Protein AF-A0A8F6TTW6-F1 (afdb_monomer)

Nearest PDB structures (foldseek):
  2x1g-assembly2_D  TM=6.089E-01  e=1.783E-02  Drosophila melanogaster
  1hl6-assembly1_B  TM=5.795E-01  e=1.995E-02  Drosophila melanogaster
  3mtj-assembly1_A  TM=4.355E-01  e=3.730E-01  Thiobacillus denitrificans ATCC 25259
  7apj-assembly1_A  TM=2.629E-01  e=3.525E-01  Homo sapiens
  3wtx-assembly2_G  TM=2.641E-01  e=6.230E+00  Mus musculus

Foldseek 3Di:
DDQDFAALVNLVPADFQKKKKWWAALQGWIWMWMAGPQQKIWIWTAGPVATDIAIDHDPPLVVQLSVQQSVLSGRAGWDWDFDDPDHHTKMKIWTAGPVRTITMGIDHDDDDSRVVSVVSSVPPDPDPVVPDPRPRVDPPDPRDPDRPDDDD

pLDDT: mean 73.83, std 18.99, range [30.89, 94.12]

Structure (mmCIF, N/CA/C/O backbone):
data_AF-A0A8F6TTW6-F1
#
_entry.id   AF-A0A8F6TTW6-F1
#
loop_
_atom_site.group_PDB
_atom_site.id
_atom_site.type_symbol
_atom_site.label_atom_id
_atom_site.label_alt_id
_atom_site.label_comp_id
_atom_site.label_asym_id
_atom_site.label_entity_id
_atom_site.label_seq_id
_atom_site.pdbx_PDB_ins_code
_atom_site.Cartn_x
_atom_site.Cartn_y
_atom_site.Cartn_z
_atom_site.occupancy
_atom_site.B_iso_or_equiv
_atom_site.auth_seq_id
_atom_site.auth_comp_id
_atom_site.auth_asym_id
_atom_site.auth_atom_id
_atom_site.pdbx_PDB_model_num
ATOM 1 N N . MET A 1 1 ? 20.687 -4.338 9.057 1.00 48.25 1 MET A N 1
ATOM 2 C CA . MET A 1 1 ? 19.256 -4.366 9.420 1.00 48.25 1 MET A CA 1
ATOM 3 C C . MET A 1 1 ? 18.850 -5.825 9.444 1.00 48.25 1 MET A C 1
ATOM 5 O O . MET A 1 1 ? 19.389 -6.564 8.633 1.00 48.25 1 MET A O 1
ATOM 9 N N . SER A 1 2 ? 18.090 -6.281 10.441 1.00 46.84 2 SER A N 1
ATOM 10 C CA . SER A 1 2 ? 17.742 -7.704 10.540 1.00 46.84 2 SER A CA 1
ATOM 11 C C . SER A 1 2 ? 16.435 -7.965 9.809 1.00 46.84 2 SER A C 1
ATOM 13 O O . SER A 1 2 ? 15.383 -7.538 10.281 1.00 46.84 2 SER A O 1
ATOM 15 N N . ASP A 1 3 ? 16.539 -8.688 8.705 1.00 65.56 3 ASP A N 1
ATOM 16 C CA . ASP A 1 3 ? 15.433 -9.293 7.974 1.00 65.56 3 ASP A CA 1
ATOM 17 C C . ASP A 1 3 ? 14.794 -10.359 8.872 1.00 65.56 3 ASP A C 1
ATOM 19 O O . ASP A 1 3 ? 15.300 -11.478 8.986 1.00 65.56 3 ASP A O 1
ATOM 23 N N . VAL A 1 4 ? 13.745 -9.995 9.610 1.00 71.50 4 VAL A N 1
ATOM 24 C CA . VAL A 1 4 ? 13.009 -10.946 10.453 1.00 71.50 4 VAL A CA 1
ATOM 25 C C . VAL A 1 4 ? 11.699 -11.285 9.748 1.00 71.50 4 VAL A C 1
ATOM 27 O O . VAL A 1 4 ? 10.850 -10.404 9.615 1.00 71.50 4 VAL A O 1
ATOM 30 N N . PRO A 1 5 ? 11.515 -12.538 9.294 1.00 84.50 5 PRO A N 1
ATOM 31 C CA . PRO A 1 5 ? 10.239 -12.996 8.766 1.00 84.50 5 PRO A CA 1
ATOM 32 C C . PRO A 1 5 ? 9.143 -12.868 9.825 1.00 84.50 5 PRO A C 1
ATOM 34 O O . PRO A 1 5 ? 9.325 -13.317 10.959 1.00 84.50 5 PRO A O 1
ATOM 37 N N . LEU A 1 6 ? 8.003 -12.292 9.450 1.00 87.25 6 LEU A N 1
ATOM 38 C CA . LEU A 1 6 ? 6.849 -12.179 10.341 1.00 87.25 6 LEU A CA 1
ATOM 39 C C . LEU A 1 6 ? 6.024 -13.464 10.310 1.00 87.25 6 LEU A C 1
ATOM 41 O O . LEU A 1 6 ? 5.737 -14.018 9.244 1.00 87.25 6 LEU A O 1
ATOM 45 N N . THR A 1 7 ? 5.632 -13.944 11.487 1.00 91.75 7 THR A N 1
ATOM 46 C CA . THR A 1 7 ? 4.717 -15.083 11.607 1.00 91.75 7 THR A CA 1
ATOM 47 C C . THR A 1 7 ? 3.272 -14.663 11.325 1.00 91.75 7 THR A C 1
ATOM 49 O O . THR A 1 7 ? 2.944 -13.478 11.278 1.00 91.75 7 THR A O 1
ATOM 52 N N . ALA A 1 8 ? 2.374 -15.639 11.163 1.00 91.12 8 ALA A N 1
ATOM 53 C CA . ALA A 1 8 ? 0.944 -15.360 11.021 1.00 91.12 8 ALA A CA 1
ATOM 54 C C . ALA A 1 8 ? 0.366 -14.626 12.246 1.00 91.12 8 ALA A C 1
ATOM 56 O O . ALA A 1 8 ? -0.483 -13.750 12.087 1.00 91.12 8 ALA A O 1
ATOM 57 N N . ASP A 1 9 ? 0.856 -14.948 13.447 1.00 93.06 9 ASP A N 1
ATOM 58 C CA . ASP A 1 9 ? 0.435 -14.291 14.686 1.00 93.06 9 ASP A CA 1
ATOM 59 C C . ASP A 1 9 ? 0.944 -12.845 14.747 1.00 93.06 9 ASP A C 1
ATOM 61 O O . ASP A 1 9 ? 0.184 -11.950 15.118 1.00 93.06 9 ASP A O 1
ATOM 65 N N . ASP A 1 10 ? 2.188 -12.595 14.314 1.00 92.19 10 ASP A N 1
ATOM 66 C CA . ASP A 1 10 ? 2.728 -11.232 14.213 1.00 92.19 10 ASP A CA 1
ATOM 67 C C . ASP A 1 10 ? 1.884 -10.393 13.249 1.00 92.19 10 ASP A C 1
ATOM 69 O O . ASP A 1 10 ? 1.453 -9.297 13.600 1.00 92.19 10 ASP A O 1
ATOM 73 N N . MET A 1 11 ? 1.578 -10.936 12.065 1.00 91.56 11 MET A N 1
ATOM 74 C CA . MET A 1 11 ? 0.756 -10.266 11.052 1.00 91.56 11 MET A CA 1
ATOM 75 C C . MET A 1 11 ? -0.663 -9.971 11.551 1.00 91.56 11 MET A C 1
ATOM 77 O O . MET A 1 11 ? -1.181 -8.881 11.310 1.00 91.56 11 MET A O 1
ATOM 81 N N . ALA A 1 12 ? -1.291 -10.909 12.265 1.00 89.81 12 ALA A N 1
ATOM 82 C CA . ALA A 1 12 ? -2.627 -10.725 12.830 1.00 89.81 12 ALA A CA 1
ATOM 83 C C . ALA A 1 12 ? -2.665 -9.682 13.961 1.00 89.81 12 ALA A C 1
ATOM 85 O O . ALA A 1 12 ? -3.712 -9.078 14.201 1.00 89.81 12 ALA A O 1
ATOM 86 N N . ALA A 1 13 ? -1.543 -9.470 14.653 1.00 91.25 13 ALA A N 1
ATOM 87 C CA . ALA A 1 13 ? -1.417 -8.466 15.704 1.00 91.25 13 ALA A CA 1
ATOM 88 C C . ALA A 1 13 ? -1.170 -7.045 15.164 1.00 91.25 13 ALA A C 1
ATOM 90 O O . ALA A 1 13 ? -1.338 -6.078 15.914 1.00 91.25 13 ALA A O 1
ATOM 91 N N . LEU A 1 14 ? -0.786 -6.893 13.890 1.00 91.94 14 LEU A N 1
ATOM 92 C CA . LEU A 1 14 ? -0.579 -5.579 13.285 1.00 91.94 14 LEU A CA 1
ATOM 93 C C . LEU A 1 14 ? -1.900 -4.810 13.171 1.00 91.94 14 LEU A C 1
ATOM 95 O O . LEU A 1 14 ? -2.920 -5.325 12.715 1.00 91.94 14 LEU A O 1
ATOM 99 N N . THR A 1 15 ? -1.849 -3.524 13.510 1.00 93.12 15 THR A N 1
ATOM 100 C CA . THR A 1 15 ? -2.944 -2.567 13.303 1.00 93.12 15 THR A CA 1
ATOM 101 C C . THR A 1 15 ? -2.498 -1.481 12.326 1.00 93.12 15 THR A C 1
ATOM 103 O O . THR A 1 15 ? -2.267 -0.341 12.746 1.00 93.12 15 THR A O 1
ATOM 106 N N . PRO A 1 16 ? -2.287 -1.816 11.043 1.00 93.31 16 PRO A N 1
ATOM 107 C CA . PRO A 1 16 ? -1.820 -0.835 10.079 1.00 93.31 16 PRO A CA 1
ATOM 108 C C . PRO A 1 16 ? -2.840 0.288 9.901 1.00 93.31 16 PRO A C 1
ATOM 110 O O . PRO A 1 16 ? -4.046 0.081 10.030 1.00 93.31 16 PRO A O 1
ATOM 113 N N . GLN A 1 17 ? -2.346 1.482 9.595 1.00 94.12 17 GLN A N 1
ATOM 114 C CA . GLN A 1 17 ? -3.184 2.649 9.288 1.00 94.12 17 GLN A CA 1
ATOM 115 C C . GLN A 1 17 ? -3.139 3.024 7.816 1.00 94.12 17 GLN A C 1
ATOM 117 O O . GLN A 1 17 ? -4.034 3.703 7.317 1.00 94.12 17 GLN A O 1
ATOM 122 N N . ARG A 1 18 ? -2.089 2.586 7.127 1.00 91.31 18 ARG A N 1
ATOM 123 C CA . ARG A 1 18 ? -1.866 2.855 5.719 1.00 91.31 18 ARG A CA 1
ATOM 124 C C . ARG A 1 18 ? -1.132 1.679 5.104 1.00 91.31 18 ARG A C 1
ATOM 126 O O . ARG A 1 18 ? -0.209 1.129 5.704 1.00 91.31 18 ARG A O 1
ATOM 133 N N . LEU A 1 19 ? -1.546 1.316 3.905 1.00 91.50 19 LEU A N 1
ATOM 134 C CA . LEU A 1 19 ? -0.909 0.298 3.089 1.00 91.50 19 LEU A CA 1
ATOM 135 C C . LEU A 1 19 ? -0.550 0.944 1.752 1.00 91.50 19 LEU A C 1
ATOM 137 O O . LEU A 1 19 ? -1.326 1.750 1.240 1.00 91.50 19 LEU A O 1
ATOM 141 N N . SER A 1 20 ? 0.609 0.618 1.198 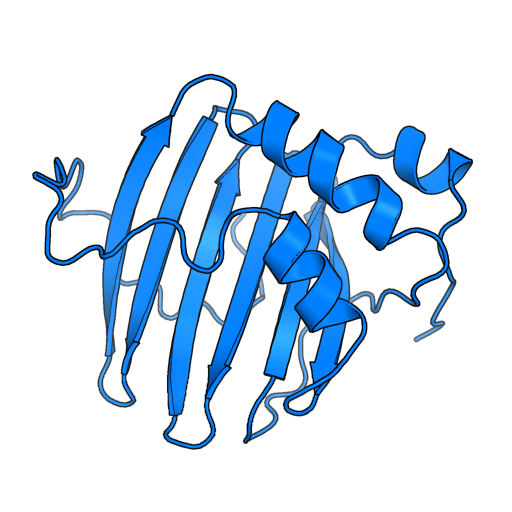1.00 88.31 20 SER A N 1
ATOM 142 C CA . SER A 1 20 ? 1.035 1.160 -0.092 1.00 88.31 20 SER A CA 1
ATOM 143 C C . SER A 1 20 ? 1.748 0.115 -0.929 1.00 88.31 20 SER A C 1
ATOM 145 O O . SER A 1 20 ? 2.532 -0.662 -0.380 1.00 88.31 20 SER A O 1
ATOM 147 N N . ASN A 1 21 ? 1.526 0.142 -2.239 1.00 86.62 21 ASN A N 1
ATOM 148 C CA . ASN A 1 21 ? 2.354 -0.560 -3.209 1.00 86.62 21 ASN A CA 1
ATOM 149 C C . ASN A 1 21 ? 3.107 0.436 -4.096 1.00 86.62 21 ASN A C 1
ATOM 151 O O . ASN A 1 21 ? 2.682 1.575 -4.296 1.00 86.62 21 ASN A O 1
ATOM 155 N N . LEU A 1 22 ? 4.241 -0.010 -4.618 1.00 84.69 22 LEU A N 1
ATOM 156 C CA . LEU A 1 22 ? 4.982 0.704 -5.644 1.00 84.69 22 LEU A CA 1
ATOM 157 C C . LEU A 1 22 ? 5.508 -0.294 -6.668 1.00 84.69 22 LEU A C 1
ATOM 159 O O . LEU A 1 22 ? 6.159 -1.272 -6.309 1.00 84.69 22 LEU A O 1
ATOM 163 N N . GLU A 1 23 ? 5.261 -0.001 -7.935 1.00 83.62 23 GLU A N 1
ATOM 164 C CA . GLU A 1 23 ? 5.852 -0.688 -9.078 1.00 83.62 23 GLU A CA 1
ATOM 165 C C . GLU A 1 23 ? 6.699 0.334 -9.835 1.00 83.62 23 GLU A C 1
ATOM 167 O O . GLU A 1 23 ? 6.223 1.425 -10.155 1.00 83.62 23 GLU A O 1
ATOM 172 N N . ARG A 1 24 ? 7.977 0.028 -10.060 1.00 82.44 24 ARG A N 1
ATOM 173 C CA . ARG A 1 24 ? 8.889 0.833 -10.881 1.00 82.44 24 ARG A CA 1
ATOM 174 C C . ARG A 1 24 ? 9.330 -0.020 -12.054 1.00 82.44 24 ARG A C 1
ATOM 176 O O . ARG A 1 24 ? 9.796 -1.124 -11.816 1.00 82.44 24 ARG A O 1
ATOM 183 N N . TYR A 1 25 ? 9.237 0.506 -13.268 1.00 81.31 25 TYR A N 1
ATOM 184 C CA . TYR A 1 25 ? 9.637 -0.161 -14.504 1.00 81.31 25 TYR A CA 1
ATOM 185 C C . TYR A 1 25 ? 11.041 0.264 -14.956 1.00 81.31 25 TYR A C 1
ATOM 187 O O . TYR A 1 25 ? 11.583 1.288 -14.523 1.00 81.31 25 TYR A O 1
ATOM 195 N N . ASP A 1 26 ? 11.631 -0.517 -15.863 1.00 82.44 26 ASP A N 1
ATOM 196 C CA . ASP A 1 26 ? 12.974 -0.271 -16.412 1.00 82.44 26 ASP A CA 1
ATOM 197 C C . ASP A 1 26 ? 13.080 1.034 -17.218 1.00 82.44 26 ASP A C 1
ATOM 199 O O . ASP A 1 26 ? 14.156 1.623 -17.323 1.00 82.44 26 ASP A O 1
ATOM 203 N N . ASP A 1 27 ? 11.969 1.503 -17.779 1.00 76.00 27 ASP A N 1
ATOM 204 C CA . ASP A 1 27 ? 11.874 2.758 -18.528 1.00 76.00 27 ASP A CA 1
ATOM 205 C C . ASP A 1 27 ? 11.709 3.996 -17.625 1.00 76.00 27 ASP A C 1
ATOM 207 O O . ASP A 1 27 ? 11.663 5.125 -18.117 1.00 76.00 27 ASP A O 1
ATOM 211 N N . GLY A 1 28 ? 11.673 3.800 -16.303 1.00 73.94 28 GLY A N 1
ATOM 212 C CA . GLY A 1 28 ? 11.546 4.862 -15.311 1.00 73.94 28 GLY A CA 1
ATOM 213 C C . GLY A 1 28 ? 10.108 5.200 -14.926 1.00 73.94 28 GLY A C 1
ATOM 214 O O . GLY A 1 28 ? 9.928 6.024 -14.026 1.00 73.94 28 GLY A O 1
ATOM 215 N N . PHE A 1 29 ? 9.105 4.558 -15.532 1.00 76.81 29 PHE A N 1
ATOM 216 C CA . PHE A 1 29 ? 7.723 4.697 -15.086 1.00 76.81 29 PHE A CA 1
ATOM 217 C C . PHE A 1 29 ? 7.558 4.129 -13.677 1.00 76.81 29 PHE A C 1
ATOM 219 O O . PHE A 1 29 ? 8.219 3.163 -13.283 1.00 76.81 29 PHE A O 1
ATOM 226 N N . ARG A 1 30 ? 6.657 4.733 -12.906 1.00 78.94 30 ARG A N 1
ATOM 227 C CA . ARG A 1 30 ? 6.267 4.238 -11.591 1.00 78.94 30 ARG A CA 1
ATOM 228 C C . ARG A 1 30 ? 4.777 4.406 -11.341 1.00 78.94 30 ARG A C 1
ATOM 230 O O . ARG A 1 30 ? 4.193 5.444 -11.656 1.00 78.94 30 ARG A O 1
ATOM 237 N N . THR A 1 31 ? 4.211 3.420 -10.669 1.00 79.75 31 THR A N 1
ATOM 238 C CA . THR A 1 31 ? 2.843 3.454 -10.162 1.00 79.75 31 THR A CA 1
ATOM 239 C C . THR A 1 31 ? 2.884 3.273 -8.656 1.00 79.75 31 THR A C 1
ATOM 241 O O . THR A 1 31 ? 3.563 2.380 -8.154 1.00 79.75 31 THR A O 1
ATOM 244 N N . VAL A 1 32 ? 2.180 4.138 -7.929 1.00 82.81 32 VAL A N 1
ATOM 245 C CA . VAL A 1 32 ? 2.057 4.075 -6.469 1.00 82.81 32 VAL A CA 1
ATOM 246 C C . VAL A 1 32 ? 0.585 4.168 -6.102 1.00 82.81 32 VAL A C 1
ATOM 248 O O . VAL A 1 32 ? -0.034 5.194 -6.381 1.00 82.81 32 VAL A O 1
ATOM 251 N N . GLU A 1 33 ? 0.035 3.145 -5.451 1.00 84.56 33 GLU A N 1
ATOM 252 C CA . GLU A 1 33 ? -1.283 3.209 -4.812 1.00 84.56 33 GLU A CA 1
ATOM 253 C C . GLU A 1 33 ? -1.117 3.158 -3.287 1.00 84.56 33 GLU A C 1
ATOM 255 O O . GLU A 1 33 ? -0.305 2.419 -2.726 1.00 84.56 33 GLU A O 1
ATOM 260 N N . VAL A 1 34 ? -1.867 4.009 -2.594 1.00 87.25 34 VAL A N 1
ATOM 261 C CA . VAL A 1 34 ? -1.875 4.122 -1.135 1.00 87.25 34 VAL A CA 1
ATOM 262 C C . VAL A 1 34 ? -3.312 4.032 -0.664 1.00 87.25 34 VAL A C 1
ATOM 264 O O . VAL A 1 34 ? -4.141 4.818 -1.107 1.0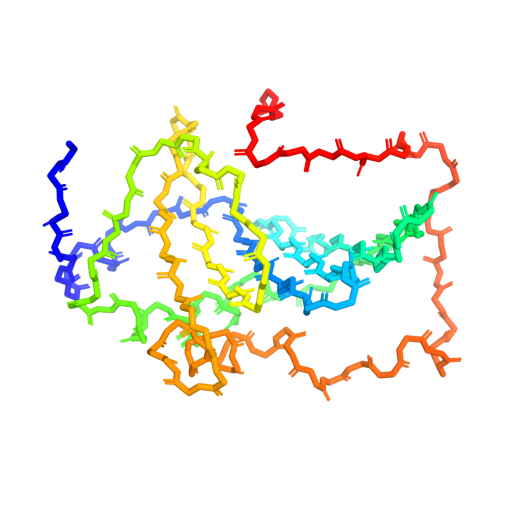0 87.25 34 VAL A O 1
ATOM 267 N N . VAL A 1 35 ? -3.603 3.131 0.271 1.00 88.19 35 VAL A N 1
ATOM 268 C CA . VAL A 1 35 ? -4.918 3.014 0.911 1.00 88.19 35 VAL A CA 1
ATOM 269 C C . VAL A 1 35 ? -4.779 3.256 2.404 1.00 88.19 35 VAL A C 1
ATOM 271 O O . VAL A 1 35 ? -4.004 2.584 3.091 1.00 88.19 35 VAL A O 1
ATOM 274 N N . ASN A 1 36 ? -5.563 4.197 2.918 1.00 90.69 36 ASN A N 1
ATOM 275 C CA . ASN A 1 36 ? -5.617 4.511 4.341 1.00 90.69 36 ASN A CA 1
ATOM 276 C C . ASN A 1 36 ? -6.783 3.810 5.034 1.00 90.69 36 ASN A C 1
ATOM 278 O O . ASN A 1 36 ? -7.790 3.487 4.413 1.00 90.69 36 ASN A O 1
ATOM 282 N N . ALA A 1 37 ? -6.675 3.645 6.351 1.00 90.38 37 ALA A N 1
ATOM 283 C CA . ALA A 1 37 ? -7.715 3.064 7.199 1.00 90.38 37 ALA A CA 1
ATOM 284 C C . ALA A 1 37 ? -9.023 3.878 7.235 1.00 90.38 37 ALA A C 1
ATOM 286 O O . ALA A 1 37 ? -10.033 3.372 7.716 1.00 90.38 37 ALA A O 1
ATOM 287 N N . ASP A 1 38 ? -9.016 5.119 6.731 1.00 88.06 38 ASP A N 1
ATOM 288 C CA . ASP A 1 38 ? -10.212 5.934 6.484 1.00 88.06 38 ASP A CA 1
ATOM 289 C C . ASP A 1 38 ? -10.798 5.738 5.073 1.00 88.06 38 ASP A C 1
ATOM 291 O O . ASP A 1 38 ? -11.630 6.535 4.640 1.00 88.06 38 ASP A O 1
ATOM 295 N N . ASP A 1 39 ? -10.381 4.679 4.369 1.00 84.88 39 ASP A N 1
ATOM 296 C CA . ASP A 1 39 ? -10.884 4.249 3.061 1.00 84.88 39 ASP A CA 1
ATOM 297 C C . ASP A 1 39 ? -10.652 5.248 1.912 1.00 84.88 39 ASP A C 1
ATOM 299 O O . ASP A 1 39 ? -11.292 5.189 0.856 1.00 84.88 39 ASP A O 1
ATOM 303 N N . LYS A 1 40 ? -9.687 6.154 2.093 1.00 84.25 40 LYS A N 1
ATOM 304 C CA . LYS A 1 40 ? -9.149 6.982 1.013 1.00 84.25 40 LYS A CA 1
ATOM 305 C C . LYS A 1 40 ? -8.035 6.260 0.274 1.00 84.25 40 LYS A C 1
ATOM 307 O O . LYS A 1 40 ? -7.194 5.599 0.888 1.00 84.25 40 LYS A O 1
ATOM 312 N N . VAL A 1 41 ? -8.029 6.440 -1.040 1.00 82.81 41 VAL A N 1
ATOM 313 C CA . VAL A 1 41 ? -7.072 5.849 -1.970 1.00 82.81 41 VAL A CA 1
ATOM 314 C C . VAL A 1 41 ? -6.363 6.964 -2.726 1.00 82.81 41 VAL A C 1
ATOM 316 O O . VAL A 1 41 ? -7.030 7.808 -3.318 1.00 82.81 41 VAL A O 1
ATOM 319 N N . TRP A 1 42 ? -5.035 6.960 -2.743 1.00 82.75 42 TRP A N 1
ATOM 320 C CA . TRP A 1 42 ? -4.230 7.832 -3.599 1.00 82.75 42 TRP A CA 1
ATOM 321 C C . TRP A 1 42 ? -3.533 6.997 -4.650 1.00 82.75 42 TRP A C 1
ATOM 323 O O . TRP A 1 42 ? -2.958 5.967 -4.318 1.00 82.75 42 TRP A O 1
ATOM 333 N N . VAL A 1 43 ? -3.550 7.470 -5.888 1.00 78.69 43 VAL A N 1
ATOM 334 C CA . VAL A 1 43 ? -2.876 6.830 -7.013 1.00 78.69 43 VAL A CA 1
ATOM 335 C C . VAL A 1 43 ? -1.997 7.861 -7.692 1.00 78.69 43 VAL A C 1
ATOM 337 O O . VAL A 1 43 ? -2.492 8.897 -8.132 1.00 78.69 43 VAL A O 1
ATOM 340 N N . LEU A 1 44 ? -0.704 7.575 -7.766 1.00 77.50 44 LEU A N 1
ATOM 341 C CA . LEU A 1 44 ? 0.256 8.311 -8.572 1.00 77.50 44 LEU A CA 1
ATOM 342 C C . LEU A 1 44 ? 0.717 7.406 -9.708 1.00 77.50 44 LEU A C 1
ATOM 344 O O . LEU A 1 44 ? 1.391 6.406 -9.461 1.00 77.50 44 LEU A O 1
ATOM 348 N N . THR A 1 45 ? 0.418 7.798 -10.939 1.00 76.12 45 THR A N 1
ATOM 349 C CA . THR A 1 45 ? 1.053 7.223 -12.128 1.00 76.12 45 THR A CA 1
ATOM 350 C C . THR A 1 45 ? 2.001 8.275 -12.667 1.00 76.12 45 THR A C 1
ATOM 352 O O . THR A 1 45 ? 1.562 9.347 -13.078 1.00 76.12 45 THR A O 1
ATOM 355 N N . ALA A 1 46 ? 3.299 8.003 -12.595 1.00 70.69 46 ALA A N 1
ATOM 356 C CA . ALA A 1 46 ? 4.330 8.932 -13.024 1.00 70.69 46 ALA A CA 1
ATOM 357 C C . ALA A 1 46 ? 5.223 8.300 -14.081 1.00 70.69 46 ALA A C 1
ATOM 359 O O . ALA A 1 46 ? 5.728 7.194 -13.888 1.00 70.69 46 ALA A O 1
ATOM 360 N N . ASP A 1 47 ? 5.449 9.033 -15.163 1.00 68.00 47 ASP A N 1
ATOM 361 C CA . ASP A 1 47 ? 6.545 8.758 -16.079 1.00 68.00 47 ASP A CA 1
ATOM 362 C C . ASP A 1 47 ? 7.847 9.392 -15.547 1.00 68.00 47 ASP A C 1
ATOM 364 O O . ASP A 1 47 ? 7.916 9.892 -14.415 1.00 68.00 47 ASP A O 1
ATOM 368 N N . ALA A 1 48 ? 8.906 9.350 -16.357 1.00 61.81 48 ALA A N 1
ATOM 369 C CA . ALA A 1 48 ? 10.194 9.944 -16.010 1.00 61.81 48 ALA A CA 1
ATOM 370 C C . ALA A 1 48 ? 10.136 11.475 -15.793 1.00 61.81 48 ALA A C 1
ATOM 372 O O . ALA A 1 48 ? 11.001 12.020 -15.102 1.00 61.81 48 ALA A O 1
ATOM 373 N N . ASP A 1 49 ? 9.132 12.158 -16.348 1.00 56.47 49 ASP A N 1
ATOM 374 C CA . ASP A 1 49 ? 8.970 13.614 -16.337 1.00 56.47 49 ASP A CA 1
ATOM 375 C C . ASP A 1 49 ? 7.992 14.104 -15.248 1.00 56.47 49 ASP A C 1
ATOM 377 O O . ASP A 1 49 ? 7.983 15.291 -14.904 1.00 56.47 49 ASP A O 1
ATOM 381 N N . GLY A 1 50 ? 7.208 13.208 -14.648 1.00 59.91 50 GLY A N 1
ATOM 382 C CA . GLY A 1 50 ? 6.285 13.513 -13.556 1.00 59.91 50 GLY A CA 1
ATOM 383 C C . GLY A 1 50 ? 5.016 12.671 -13.630 1.00 59.91 50 GLY A C 1
ATOM 384 O O . GLY A 1 50 ? 4.799 11.928 -14.576 1.00 59.91 50 GLY A O 1
ATOM 385 N N . GLY A 1 51 ? 4.169 12.738 -12.604 1.00 64.06 51 GLY A N 1
ATOM 386 C CA . GLY A 1 51 ? 2.925 11.972 -12.589 1.00 64.06 51 GLY A CA 1
ATOM 387 C C . GLY A 1 51 ? 1.744 12.737 -12.051 1.00 64.06 51 GLY A C 1
ATOM 388 O O . GLY A 1 51 ? 1.912 13.671 -11.265 1.00 64.06 51 GLY A O 1
ATOM 389 N N . ASP A 1 52 ? 0.561 12.279 -12.444 1.00 67.19 52 ASP A N 1
ATOM 390 C CA . ASP A 1 52 ? -0.703 12.781 -11.932 1.00 67.19 52 ASP A CA 1
ATOM 391 C C . ASP A 1 52 ? -1.091 12.021 -10.664 1.00 67.19 52 ASP A C 1
ATOM 393 O O . ASP A 1 52 ? -1.075 10.788 -10.616 1.00 67.19 52 ASP A O 1
ATOM 397 N N . LEU A 1 53 ? -1.444 12.780 -9.626 1.00 70.62 53 LEU A N 1
ATOM 398 C CA . LEU A 1 53 ? -1.964 12.249 -8.373 1.00 70.62 53 LEU A CA 1
ATOM 399 C C . LEU A 1 53 ? -3.491 12.333 -8.383 1.00 70.62 53 LEU A C 1
ATOM 401 O O . LEU A 1 53 ? -4.062 13.423 -8.428 1.00 70.62 53 LEU A O 1
ATOM 405 N N . THR A 1 54 ? -4.149 11.186 -8.267 1.00 70.31 54 THR A N 1
ATOM 406 C CA . THR A 1 54 ? -5.603 11.0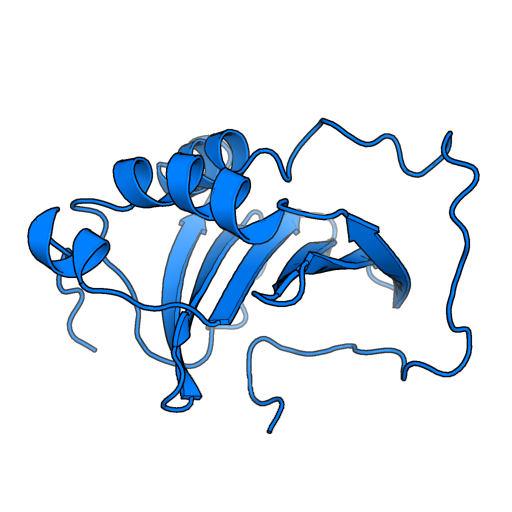86 -8.111 1.00 70.31 54 THR A CA 1
ATOM 407 C C . THR A 1 54 ? -5.943 10.594 -6.712 1.00 70.31 54 THR A C 1
ATOM 409 O O . THR A 1 54 ? -5.268 9.721 -6.174 1.00 70.31 54 THR A O 1
ATOM 412 N N . THR A 1 55 ? -7.000 11.147 -6.113 1.00 74.94 55 THR A N 1
ATOM 413 C CA . THR A 1 55 ? -7.544 10.675 -4.832 1.00 74.94 55 THR A CA 1
ATOM 414 C C . THR A 1 55 ? -8.966 10.168 -5.033 1.00 74.94 55 THR A C 1
ATOM 416 O O . THR A 1 55 ? -9.779 10.855 -5.645 1.00 74.94 55 THR A O 1
ATOM 419 N N . LEU A 1 56 ? -9.271 8.993 -4.491 1.00 74.00 56 LEU A N 1
ATOM 420 C CA . LEU A 1 56 ? -10.575 8.336 -4.539 1.00 74.00 56 LEU A CA 1
ATOM 421 C C . LEU A 1 56 ? -11.019 7.975 -3.119 1.00 74.00 56 LEU A C 1
ATOM 423 O O . LEU A 1 56 ? -10.198 7.807 -2.219 1.00 74.00 56 LEU A O 1
ATOM 427 N N . THR A 1 57 ? -12.326 7.850 -2.903 1.00 79.75 57 THR A N 1
ATOM 428 C CA . THR A 1 57 ? -12.880 7.327 -1.644 1.00 79.75 57 THR A CA 1
ATOM 429 C C . THR A 1 57 ? -13.660 6.057 -1.941 1.00 79.75 57 THR A C 1
ATOM 431 O O . THR A 1 57 ? -14.588 6.080 -2.747 1.00 79.75 57 THR A O 1
ATOM 434 N N . GLU A 1 58 ? -13.304 4.957 -1.283 1.00 78.25 58 GLU A N 1
ATOM 435 C CA . GLU A 1 58 ? -13.911 3.647 -1.517 1.00 78.25 58 GLU A CA 1
ATOM 436 C C . GLU A 1 58 ? -14.158 2.926 -0.185 1.00 78.25 58 GLU A C 1
ATOM 438 O O . GLU A 1 58 ? -13.260 2.270 0.345 1.00 78.25 58 GLU A O 1
ATOM 443 N N . PRO A 1 59 ? -15.375 3.026 0.380 1.00 82.62 59 PRO A N 1
ATOM 444 C CA . PRO A 1 59 ? -15.681 2.465 1.692 1.00 82.62 59 PRO A CA 1
ATOM 445 C C . PRO A 1 59 ? -15.351 0.970 1.816 1.00 82.62 59 PRO A C 1
ATOM 447 O O . PRO A 1 59 ? -15.752 0.149 0.991 1.00 82.62 59 PRO A O 1
ATOM 450 N N . GLY A 1 60 ? -14.666 0.605 2.896 1.00 86.88 60 GLY A N 1
ATOM 451 C CA . GLY A 1 60 ? -14.209 -0.746 3.201 1.00 86.88 60 GLY A CA 1
ATOM 452 C C . GLY A 1 60 ? -12.986 -1.218 2.411 1.00 86.88 60 GLY A C 1
ATOM 453 O O . GLY A 1 60 ? -12.548 -2.351 2.646 1.00 86.88 60 GLY A O 1
ATOM 454 N N . ARG A 1 61 ? -12.427 -0.403 1.501 1.00 86.56 61 ARG A N 1
ATOM 455 C CA . ARG A 1 61 ? -11.271 -0.782 0.676 1.00 86.56 61 ARG A CA 1
ATOM 456 C C . ARG A 1 61 ? -10.091 -1.189 1.540 1.00 86.56 61 ARG A C 1
ATOM 458 O O . ARG A 1 61 ? -9.495 -2.224 1.263 1.00 86.56 61 ARG A O 1
ATOM 465 N N . PHE A 1 62 ? -9.790 -0.465 2.617 1.00 90.75 62 PHE A N 1
ATOM 466 C CA . PHE A 1 62 ? -8.647 -0.796 3.468 1.00 90.75 62 PHE A CA 1
ATOM 467 C C . PHE A 1 62 ? -8.754 -2.196 4.067 1.00 90.75 62 PHE A C 1
ATOM 469 O O . PHE A 1 62 ? -7.841 -3.010 3.933 1.00 90.75 62 PHE A O 1
ATOM 476 N N . ALA A 1 63 ? -9.890 -2.497 4.699 1.00 90.69 63 ALA A N 1
ATOM 477 C CA . ALA A 1 63 ? -10.096 -3.766 5.388 1.00 90.69 63 ALA A CA 1
ATOM 478 C C . ALA A 1 63 ? -10.053 -4.960 4.420 1.00 90.69 63 ALA A C 1
ATOM 480 O O . ALA A 1 63 ? -9.449 -5.987 4.731 1.00 90.69 63 ALA A O 1
ATOM 481 N N . GLN A 1 64 ? -10.656 -4.821 3.236 1.00 89.81 64 GLN A N 1
ATOM 482 C CA . GLN A 1 64 ? -10.641 -5.860 2.197 1.00 89.81 64 GLN A CA 1
ATOM 483 C C . GLN A 1 64 ? -9.229 -6.102 1.659 1.00 89.81 64 GLN A C 1
ATOM 485 O O . GLN A 1 64 ? -8.802 -7.238 1.453 1.00 89.81 64 GLN A O 1
ATOM 490 N N . THR A 1 65 ? -8.498 -5.019 1.440 1.00 89.31 65 THR A N 1
ATOM 491 C CA . THR A 1 65 ? -7.152 -5.024 0.884 1.00 89.31 65 THR A CA 1
ATOM 492 C C . THR A 1 65 ? -6.137 -5.584 1.883 1.00 89.31 65 THR A C 1
ATOM 494 O O . THR A 1 65 ? -5.341 -6.445 1.514 1.00 89.31 65 THR A O 1
ATOM 497 N N . TRP A 1 66 ? -6.250 -5.251 3.174 1.00 91.69 66 TRP A N 1
ATOM 498 C CA . TRP A 1 66 ? -5.468 -5.894 4.235 1.00 91.69 66 TRP A CA 1
ATOM 499 C C . TRP A 1 66 ? -5.755 -7.393 4.360 1.00 91.69 66 TRP A C 1
ATOM 501 O O . TRP A 1 66 ? -4.824 -8.194 4.431 1.00 91.69 66 TRP A O 1
ATOM 511 N N . ALA A 1 67 ? -7.034 -7.786 4.349 1.00 90.50 67 ALA A N 1
ATOM 512 C CA . ALA A 1 67 ? -7.435 -9.185 4.494 1.00 90.50 67 ALA A CA 1
ATOM 513 C C . ALA A 1 67 ? -6.893 -10.081 3.370 1.00 90.50 67 ALA A C 1
ATOM 515 O O . ALA A 1 67 ? -6.589 -11.248 3.614 1.00 90.50 67 ALA A O 1
ATOM 516 N N . ARG A 1 68 ? -6.762 -9.536 2.153 1.00 89.56 68 ARG A N 1
ATOM 517 C CA . ARG A 1 68 ? -6.131 -10.229 1.025 1.00 89.56 68 ARG A CA 1
ATOM 518 C C . ARG A 1 68 ? -4.611 -10.228 1.128 1.00 89.56 68 ARG A C 1
ATOM 520 O O . ARG A 1 68 ? -4.022 -11.272 0.916 1.00 89.56 68 ARG A O 1
ATOM 527 N N . LEU A 1 69 ? -3.990 -9.102 1.485 1.00 90.44 69 LEU A N 1
ATOM 528 C CA . LEU A 1 69 ? -2.532 -8.949 1.510 1.00 90.44 69 LEU A CA 1
ATOM 529 C C . LEU A 1 69 ? -1.845 -9.741 2.623 1.00 90.44 69 LEU A C 1
ATOM 531 O O . LEU A 1 69 ? -0.857 -10.427 2.372 1.00 90.44 69 LEU A O 1
ATOM 535 N N . ALA A 1 70 ? -2.334 -9.617 3.860 1.00 92.25 70 ALA A N 1
ATOM 536 C CA . ALA A 1 70 ? -1.608 -10.074 5.043 1.00 92.25 70 ALA A CA 1
ATOM 537 C C . ALA A 1 70 ? -1.167 -11.552 4.977 1.00 92.25 70 ALA A C 1
ATOM 539 O O . ALA A 1 70 ? -0.016 -11.824 5.323 1.00 92.25 70 ALA A O 1
ATOM 540 N N . PRO A 1 71 ? -1.987 -12.505 4.481 1.00 91.81 71 PRO A N 1
ATOM 541 C CA . PRO A 1 71 ? -1.564 -13.897 4.318 1.00 91.81 71 PRO A CA 1
ATOM 542 C C . PRO A 1 71 ? -0.361 -14.100 3.385 1.00 91.81 71 PRO A C 1
ATOM 544 O O . PRO A 1 71 ? 0.409 -15.030 3.609 1.00 91.81 71 PRO A O 1
ATOM 547 N N . HIS A 1 72 ? -0.181 -13.254 2.365 1.00 91.19 72 HIS A N 1
ATOM 548 C CA . HIS A 1 72 ? 0.924 -13.371 1.404 1.00 91.19 72 HIS A CA 1
ATOM 549 C C . HIS A 1 72 ? 2.249 -12.820 1.935 1.00 91.19 72 HIS A C 1
ATOM 551 O O . HIS A 1 72 ? 3.303 -13.180 1.425 1.00 91.19 72 HIS A O 1
ATOM 557 N N . LEU A 1 73 ? 2.208 -11.978 2.969 1.00 91.06 73 LEU A N 1
ATOM 558 C CA . LEU A 1 73 ? 3.410 -11.429 3.601 1.00 91.06 73 LEU A CA 1
ATOM 559 C C . LEU A 1 73 ? 3.976 -12.341 4.698 1.00 91.06 73 LEU A C 1
ATOM 561 O O . LEU A 1 73 ? 5.106 -12.143 5.145 1.00 91.06 73 LEU A O 1
ATOM 565 N N . VAL A 1 74 ? 3.209 -13.343 5.142 1.00 92.38 74 VAL A N 1
ATOM 566 C CA . VAL A 1 74 ? 3.647 -14.290 6.173 1.00 92.38 74 VAL A CA 1
ATOM 567 C C . VAL A 1 74 ? 4.893 -15.036 5.701 1.00 92.38 74 VAL A C 1
ATOM 569 O O . VAL A 1 74 ? 4.896 -15.680 4.656 1.00 92.38 74 VAL A O 1
ATOM 572 N N . GLY A 1 75 ? 5.947 -14.991 6.513 1.00 89.19 75 GLY A N 1
ATOM 573 C CA . GLY A 1 75 ? 7.215 -15.653 6.218 1.00 89.19 75 GLY A CA 1
ATOM 574 C C . GLY A 1 75 ? 8.111 -14.915 5.219 1.00 89.19 75 GLY A C 1
ATOM 575 O O . GLY A 1 75 ? 9.255 -15.335 5.049 1.00 89.19 75 GLY A O 1
ATOM 576 N N . LEU A 1 76 ? 7.651 -13.813 4.614 1.00 88.31 76 LEU A N 1
ATOM 577 C CA . LEU A 1 76 ? 8.510 -12.940 3.819 1.00 88.31 76 LEU A CA 1
ATOM 578 C C . LEU A 1 76 ? 9.307 -12.007 4.733 1.00 8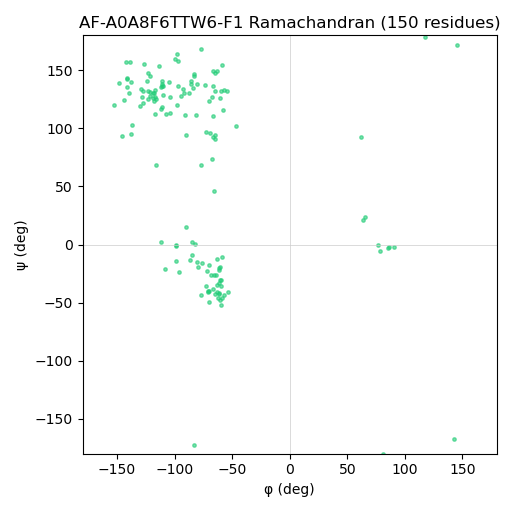8.31 76 LEU A C 1
ATOM 580 O O . LEU A 1 76 ? 8.783 -11.445 5.700 1.00 88.31 76 LEU A O 1
ATOM 584 N N . SER A 1 77 ? 10.580 -11.821 4.404 1.00 85.25 77 SER A N 1
ATOM 585 C CA . SER A 1 77 ? 11.459 -10.892 5.108 1.00 85.25 77 SER A CA 1
ATOM 586 C C . SER A 1 77 ? 11.063 -9.447 4.830 1.00 85.25 77 SER A C 1
ATOM 588 O O . SER A 1 77 ? 11.046 -9.029 3.675 1.00 85.25 77 SER A O 1
ATOM 590 N N . ALA A 1 78 ? 10.782 -8.693 5.892 1.00 84.38 78 ALA A N 1
ATOM 591 C CA . ALA A 1 78 ? 10.547 -7.260 5.810 1.00 84.38 78 ALA A CA 1
ATOM 592 C C . ALA A 1 78 ? 11.820 -6.478 6.157 1.00 84.38 78 ALA A C 1
ATOM 594 O O . ALA A 1 78 ? 12.483 -6.749 7.162 1.00 84.38 78 ALA A O 1
ATOM 595 N N . GLU A 1 79 ? 12.107 -5.454 5.367 1.00 83.56 79 GLU A N 1
ATOM 596 C CA . GLU A 1 79 ? 13.052 -4.398 5.682 1.00 83.56 79 GLU A CA 1
ATOM 597 C C . GLU A 1 79 ? 12.387 -3.319 6.547 1.00 83.56 79 GLU A C 1
ATOM 599 O O . GLU A 1 79 ? 11.210 -2.980 6.388 1.00 83.56 79 GLU A O 1
ATOM 604 N N . VAL A 1 80 ? 13.177 -2.727 7.443 1.00 73.50 80 VAL A N 1
ATOM 605 C CA . VAL A 1 80 ? 12.789 -1.556 8.239 1.00 73.50 80 VAL A CA 1
ATOM 606 C C . VAL A 1 80 ? 13.716 -0.401 7.872 1.00 73.50 80 VAL A C 1
ATOM 608 O O . VAL A 1 80 ? 14.907 -0.457 8.180 1.00 73.50 80 VAL A O 1
ATOM 611 N N . GLY A 1 81 ? 13.194 0.649 7.232 1.00 60.34 81 GLY A N 1
ATOM 612 C CA . GLY A 1 81 ? 13.970 1.851 6.895 1.00 60.34 81 GLY A CA 1
ATOM 613 C C . GLY A 1 81 ? 13.633 2.478 5.540 1.00 60.34 81 GLY A C 1
ATOM 614 O O . GLY A 1 81 ? 12.620 2.153 4.925 1.00 60.34 81 GLY A O 1
ATOM 615 N N . THR A 1 82 ? 14.485 3.404 5.085 1.00 52.81 82 THR A N 1
ATOM 616 C CA . THR A 1 82 ? 14.364 4.143 3.812 1.00 52.81 82 THR A CA 1
ATOM 617 C C . THR A 1 82 ? 14.923 3.308 2.646 1.00 52.81 82 THR A C 1
ATOM 619 O O . THR A 1 82 ? 15.887 2.571 2.845 1.00 52.81 82 THR A O 1
ATOM 622 N N . PRO A 1 83 ? 14.353 3.379 1.429 1.00 56.69 83 PRO A N 1
ATOM 623 C CA . PRO A 1 83 ? 14.780 2.546 0.306 1.00 56.69 83 PRO A CA 1
ATOM 624 C C . PRO A 1 83 ? 16.189 2.900 -0.148 1.00 56.69 83 PRO A C 1
ATOM 626 O O . PRO A 1 83 ? 16.552 4.078 -0.175 1.00 56.69 83 PRO A O 1
ATOM 629 N N . SER A 1 84 ? 16.922 1.911 -0.656 1.00 55.69 84 SER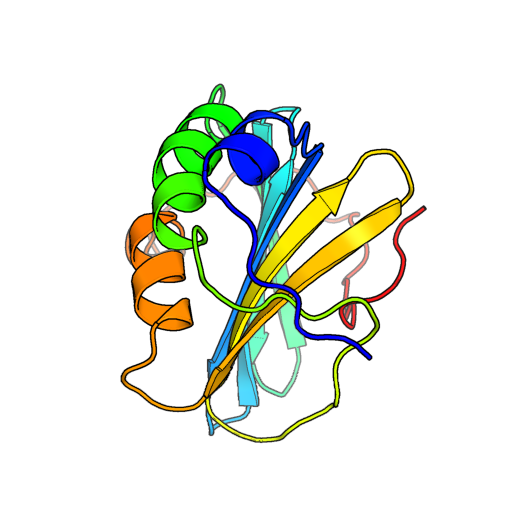 A N 1
ATOM 630 C CA . SER A 1 84 ? 17.931 2.191 -1.673 1.00 55.69 84 SER A CA 1
ATOM 631 C C . SER A 1 84 ? 17.228 2.709 -2.934 1.00 55.69 84 SER A C 1
ATOM 633 O O . SER A 1 84 ? 16.212 2.164 -3.380 1.00 55.69 84 SER A O 1
ATOM 635 N N . ALA A 1 85 ? 17.740 3.809 -3.490 1.00 57.09 85 ALA A N 1
ATOM 636 C CA . ALA A 1 85 ? 17.389 4.229 -4.837 1.00 57.09 85 ALA A CA 1
ATOM 637 C C . ALA A 1 85 ? 18.073 3.254 -5.798 1.00 57.09 85 ALA A C 1
ATOM 639 O O . ALA A 1 85 ? 19.265 3.375 -6.066 1.00 57.09 85 ALA A O 1
ATOM 640 N N . GLU A 1 86 ? 17.331 2.249 -6.243 1.00 63.34 86 GLU A N 1
ATOM 641 C CA . GLU A 1 86 ? 17.802 1.275 -7.222 1.00 63.34 86 GLU A CA 1
ATOM 642 C C . GLU A 1 86 ? 17.073 1.469 -8.538 1.00 63.34 86 GLU A C 1
ATOM 644 O O . GLU A 1 86 ? 15.859 1.686 -8.552 1.00 63.34 86 GLU A O 1
ATOM 649 N N . ASP A 1 87 ? 17.833 1.415 -9.626 1.00 62.34 87 ASP A N 1
ATOM 650 C CA . ASP A 1 87 ? 17.320 1.484 -10.986 1.00 62.34 87 ASP A CA 1
ATOM 651 C C . ASP A 1 87 ? 16.892 0.089 -11.462 1.00 62.34 87 ASP A C 1
ATOM 653 O O . ASP A 1 87 ? 17.601 -0.891 -11.228 1.00 62.34 87 ASP A O 1
ATOM 657 N N . GLY A 1 88 ? 15.746 0.021 -12.142 1.00 75.00 88 GLY A N 1
ATOM 658 C CA . GLY A 1 88 ? 15.194 -1.198 -12.740 1.00 75.00 88 GLY A CA 1
ATOM 659 C C . GLY A 1 88 ? 13.846 -1.637 -12.159 1.00 75.00 88 GLY A C 1
ATOM 660 O O . GLY A 1 88 ? 13.317 -1.003 -11.238 1.00 75.00 88 GLY A O 1
ATOM 661 N N . LEU A 1 89 ? 13.313 -2.731 -12.718 1.00 82.56 89 LEU A N 1
ATOM 662 C CA . LEU A 1 89 ? 12.040 -3.332 -12.329 1.00 82.56 89 LEU A CA 1
ATOM 663 C C . LEU A 1 89 ? 12.023 -3.732 -10.848 1.00 82.56 89 LEU A C 1
ATOM 665 O O . LEU A 1 89 ? 12.757 -4.632 -10.415 1.00 82.56 89 LEU A O 1
ATOM 669 N N . ARG A 1 90 ? 11.147 -3.084 -10.081 1.00 86.88 90 ARG A N 1
ATOM 670 C CA . ARG A 1 90 ? 10.999 -3.280 -8.637 1.00 86.88 90 ARG A CA 1
ATOM 671 C C . ARG A 1 90 ? 9.534 -3.231 -8.230 1.00 86.88 90 ARG A C 1
ATOM 673 O O . ARG A 1 90 ? 8.827 -2.290 -8.578 1.00 86.88 90 ARG A O 1
ATOM 680 N N . HIS A 1 91 ? 9.160 -4.179 -7.381 1.00 87.06 91 HIS A N 1
ATOM 681 C CA . HIS A 1 91 ? 7.883 -4.221 -6.683 1.00 87.06 91 HIS A CA 1
ATOM 682 C C . HIS A 1 91 ? 8.123 -3.973 -5.202 1.00 87.06 91 HIS A C 1
ATOM 684 O O . HIS A 1 91 ? 9.078 -4.487 -4.612 1.00 87.06 91 HIS A O 1
ATOM 690 N N . GLU A 1 92 ? 7.260 -3.183 -4.590 1.00 88.25 92 GLU A N 1
ATOM 691 C CA . GLU A 1 92 ? 7.330 -2.895 -3.173 1.00 88.25 92 GLU A CA 1
ATOM 692 C C . GLU A 1 92 ? 5.953 -2.908 -2.533 1.00 88.25 92 GLU A C 1
ATOM 694 O O . GLU A 1 92 ? 4.996 -2.355 -3.067 1.00 88.25 92 GLU A O 1
ATOM 699 N N . ILE A 1 93 ? 5.901 -3.479 -1.333 1.00 90.38 93 ILE A N 1
ATOM 700 C CA . ILE A 1 93 ? 4.770 -3.388 -0.418 1.00 90.38 93 ILE A CA 1
ATOM 701 C C . ILE A 1 93 ? 5.271 -2.712 0.847 1.00 90.38 93 ILE A C 1
ATOM 703 O O . ILE A 1 93 ? 6.277 -3.133 1.417 1.00 90.38 93 ILE A O 1
ATOM 707 N N . ALA A 1 94 ? 4.554 -1.699 1.319 1.00 90.12 94 ALA A N 1
ATOM 708 C CA . ALA A 1 94 ? 4.822 -1.090 2.610 1.00 90.12 94 ALA A CA 1
ATOM 709 C C . ALA A 1 94 ? 3.560 -1.035 3.474 1.00 90.12 94 ALA A C 1
ATOM 711 O O . ALA A 1 94 ? 2.487 -0.605 3.045 1.00 90.12 94 ALA A O 1
ATOM 712 N N . VAL A 1 95 ? 3.718 -1.467 4.722 1.00 90.88 95 VAL A N 1
ATOM 713 C CA . VAL A 1 95 ? 2.696 -1.456 5.767 1.00 90.88 95 VAL A CA 1
ATOM 714 C C . VAL A 1 95 ? 3.119 -0.433 6.808 1.00 90.88 95 VAL A C 1
ATOM 716 O O . VAL A 1 95 ? 4.170 -0.574 7.431 1.00 90.88 95 VAL A O 1
ATOM 719 N N . HIS A 1 96 ? 2.305 0.602 6.994 1.00 90.50 96 HIS A N 1
ATOM 720 C CA . HIS A 1 96 ? 2.609 1.718 7.885 1.00 90.50 96 HIS A CA 1
ATOM 721 C C . HIS A 1 96 ? 1.806 1.597 9.175 1.00 90.50 96 HIS A C 1
ATOM 723 O O . HIS A 1 96 ? 0.576 1.446 9.160 1.00 90.50 96 HIS A O 1
ATOM 729 N N . LEU A 1 97 ? 2.523 1.660 10.290 1.00 90.06 97 LEU A N 1
ATOM 730 C CA . LEU A 1 97 ? 1.998 1.469 11.632 1.00 90.06 97 LEU A CA 1
ATOM 731 C C . LEU A 1 97 ? 1.741 2.818 12.331 1.00 90.06 97 LEU A C 1
ATOM 733 O O . LEU A 1 97 ? 2.326 3.834 11.951 1.00 90.06 97 LEU A O 1
ATOM 737 N N . PRO A 1 98 ? 0.890 2.846 13.377 1.00 89.50 98 PRO A N 1
ATOM 738 C CA . PRO A 1 98 ? 0.558 4.074 14.108 1.00 89.50 98 PRO A CA 1
ATOM 739 C C . PRO A 1 98 ? 1.741 4.780 14.781 1.00 89.50 98 PRO A C 1
ATOM 741 O O . PRO A 1 98 ? 1.626 5.943 15.154 1.00 89.50 98 PRO A O 1
ATOM 744 N N . ASP A 1 99 ? 2.851 4.075 15.005 1.00 85.31 99 ASP A N 1
ATOM 745 C CA . ASP A 1 99 ? 4.068 4.618 15.615 1.00 85.31 99 ASP A CA 1
ATOM 746 C C . ASP A 1 99 ? 4.999 5.304 14.597 1.00 85.31 99 ASP A C 1
ATOM 748 O O . ASP A 1 99 ? 6.077 5.766 14.968 1.00 85.31 99 ASP A O 1
ATOM 752 N N . GLY A 1 100 ? 4.584 5.374 13.326 1.00 81.50 100 GLY A N 1
ATOM 753 C CA . GLY A 1 100 ? 5.368 5.917 12.218 1.00 81.50 100 GLY A CA 1
ATOM 754 C C . GLY A 1 100 ? 6.317 4.903 11.576 1.00 81.50 100 GLY A C 1
ATOM 755 O O . GLY A 1 100 ? 6.961 5.224 10.578 1.00 81.50 100 GLY A O 1
ATOM 756 N N . THR A 1 101 ? 6.403 3.675 12.096 1.00 84.75 101 THR A N 1
ATOM 757 C CA . THR A 1 101 ? 7.229 2.620 11.504 1.00 84.75 101 THR A CA 1
ATOM 758 C C . THR A 1 101 ? 6.587 2.096 10.221 1.00 84.75 101 THR A C 1
ATOM 760 O O . THR A 1 101 ? 5.387 1.818 10.174 1.00 84.75 101 THR A O 1
ATOM 763 N N . ALA A 1 102 ? 7.405 1.893 9.187 1.00 85.75 102 ALA A N 1
ATOM 764 C CA . ALA A 1 102 ? 7.018 1.171 7.981 1.00 85.75 102 ALA A CA 1
ATOM 765 C C . ALA A 1 102 ? 7.745 -0.178 7.909 1.00 85.75 102 ALA A C 1
ATOM 767 O O . ALA A 1 102 ? 8.973 -0.235 8.013 1.00 85.75 102 ALA A O 1
ATOM 768 N N . LEU A 1 103 ? 6.978 -1.247 7.704 1.00 88.50 103 LEU A N 1
ATOM 769 C CA . LEU A 1 103 ? 7.475 -2.572 7.332 1.00 88.50 103 LEU A CA 1
ATOM 770 C C . LEU A 1 103 ? 7.419 -2.680 5.813 1.00 88.50 103 LEU A C 1
ATOM 772 O O . LEU A 1 103 ? 6.373 -2.384 5.231 1.00 88.50 103 LEU A O 1
ATOM 776 N N . ARG A 1 104 ? 8.528 -3.050 5.173 1.00 88.06 104 ARG A N 1
ATOM 777 C CA . ARG A 1 104 ? 8.661 -2.961 3.716 1.00 88.06 104 ARG A CA 1
ATOM 778 C C . ARG A 1 104 ? 9.152 -4.273 3.133 1.00 88.06 104 ARG A C 1
ATOM 780 O O . ARG A 1 104 ? 10.110 -4.844 3.629 1.00 88.06 104 ARG A O 1
ATOM 787 N N . TRP A 1 105 ? 8.527 -4.727 2.061 1.00 90.06 105 T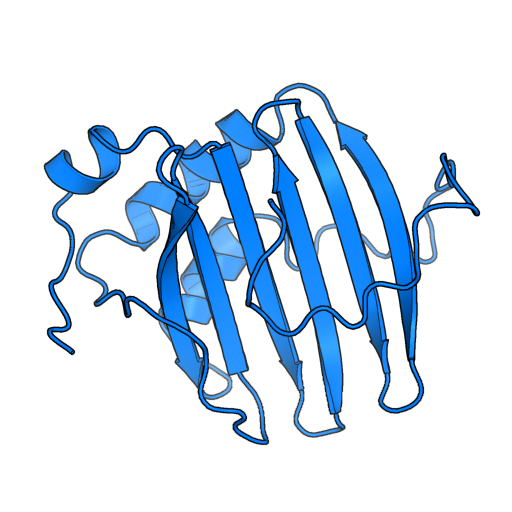RP A N 1
ATOM 788 C CA . TRP A 1 105 ? 8.962 -5.885 1.289 1.00 90.06 105 TRP A CA 1
ATOM 789 C C . TRP A 1 105 ? 9.318 -5.401 -0.101 1.00 90.06 105 TRP A C 1
ATOM 791 O O . TRP A 1 105 ? 8.514 -4.716 -0.730 1.00 90.06 105 TRP A O 1
ATOM 801 N N . VAL A 1 106 ? 10.520 -5.731 -0.560 1.00 88.06 106 VAL A N 1
ATOM 802 C CA . VAL A 1 106 ? 11.040 -5.290 -1.852 1.00 88.06 106 VAL A CA 1
ATOM 803 C C . VAL A 1 106 ? 11.411 -6.520 -2.666 1.00 88.06 106 VAL A C 1
ATOM 805 O O . VAL A 1 106 ? 12.162 -7.378 -2.205 1.00 88.06 106 VAL A O 1
ATOM 808 N N . GLY A 1 107 ? 10.852 -6.616 -3.866 1.00 87.81 107 GLY A N 1
ATOM 809 C CA . GLY A 1 107 ? 11.146 -7.668 -4.826 1.00 87.81 107 GLY A CA 1
ATOM 810 C C . GLY A 1 107 ? 11.631 -7.079 -6.144 1.00 87.81 107 GLY A C 1
ATOM 811 O O . GLY A 1 107 ? 11.216 -5.991 -6.545 1.00 87.81 107 GLY A O 1
ATOM 812 N N . HIS A 1 108 ? 12.518 -7.803 -6.820 1.00 87.12 108 HIS A N 1
ATOM 813 C CA . HIS A 1 108 ? 13.153 -7.363 -8.062 1.00 87.12 108 HIS A CA 1
ATOM 814 C C . HIS A 1 108 ? 12.864 -8.347 -9.196 1.00 87.12 108 HIS A C 1
ATOM 816 O O . HIS A 1 108 ? 12.824 -9.558 -8.971 1.00 87.12 108 HIS A O 1
ATOM 822 N N . GLY A 1 109 ? 12.721 -7.824 -10.415 1.00 84.69 109 GLY A N 1
ATOM 823 C CA . GLY A 1 109 ? 12.448 -8.623 -11.614 1.00 84.69 109 GLY A CA 1
ATOM 824 C C . GLY A 1 109 ? 10.978 -9.025 -11.794 1.00 84.69 109 GLY A C 1
ATOM 825 O O . GLY A 1 109 ? 10.114 -8.670 -10.992 1.00 84.69 109 GLY A O 1
ATOM 826 N N . GLU A 1 110 ? 10.716 -9.755 -12.882 1.00 80.00 110 GLU A N 1
ATOM 827 C CA . GLU A 1 110 ? 9.371 -10.036 -13.426 1.00 80.00 110 GLU A CA 1
ATOM 828 C C . GLU A 1 110 ? 8.565 -11.093 -12.651 1.00 80.00 110 GLU A C 1
ATOM 830 O O . GLU A 1 110 ? 7.360 -11.198 -12.840 1.00 80.00 110 GLU A O 1
ATOM 835 N N . ASP A 1 111 ? 9.210 -11.886 -11.792 1.00 85.38 111 ASP A N 1
ATOM 836 C CA . ASP A 1 111 ? 8.572 -12.998 -11.081 1.00 85.38 111 ASP A CA 1
ATOM 837 C C . ASP A 1 111 ? 9.193 -13.135 -9.688 1.00 85.38 111 ASP A C 1
ATOM 839 O O . ASP A 1 111 ? 10.264 -13.720 -9.509 1.00 85.38 111 ASP A O 1
ATOM 843 N N . ASN A 1 112 ? 8.575 -12.485 -8.703 1.00 87.75 112 ASN A N 1
ATOM 844 C CA . ASN A 1 112 ? 9.066 -12.451 -7.331 1.00 87.75 112 ASN A CA 1
ATOM 845 C C . ASN A 1 112 ? 7.899 -12.511 -6.329 1.00 87.75 112 ASN A C 1
ATOM 847 O O . ASN A 1 112 ? 6.770 -12.133 -6.642 1.00 87.75 112 ASN A O 1
ATOM 851 N N . ASP A 1 113 ? 8.175 -12.953 -5.101 1.00 89.06 113 ASP A N 1
ATOM 852 C CA . ASP A 1 113 ? 7.131 -13.143 -4.083 1.00 89.06 113 ASP A CA 1
ATOM 853 C C . ASP A 1 113 ? 6.388 -11.840 -3.731 1.00 89.06 113 ASP A C 1
ATOM 855 O O . ASP A 1 113 ? 5.197 -11.869 -3.417 1.00 89.06 113 ASP A O 1
ATOM 859 N N . VAL A 1 114 ? 7.065 -10.688 -3.826 1.00 88.75 114 VAL A N 1
ATOM 860 C CA . VAL A 1 114 ? 6.455 -9.371 -3.588 1.00 88.75 114 VAL A CA 1
ATOM 861 C C . VAL A 1 114 ? 5.491 -9.013 -4.716 1.00 88.75 114 VAL A C 1
ATOM 863 O O . VAL A 1 114 ? 4.393 -8.564 -4.417 1.00 88.75 114 VAL A O 1
ATOM 866 N N . TYR A 1 115 ? 5.829 -9.294 -5.977 1.00 86.69 115 TYR A N 1
ATOM 867 C CA . TYR A 1 115 ? 4.924 -9.143 -7.123 1.00 86.69 115 TYR A CA 1
ATOM 868 C C . TYR A 1 115 ? 3.657 -9.999 -6.968 1.00 86.69 115 TYR A C 1
ATOM 870 O O . TYR A 1 115 ? 2.532 -9.530 -7.130 1.00 86.69 115 TYR A O 1
ATOM 878 N N . HIS A 1 116 ? 3.796 -11.264 -6.569 1.00 86.56 116 HIS A N 1
ATOM 879 C CA . HIS A 1 116 ? 2.617 -12.097 -6.316 1.00 86.56 116 HIS A CA 1
ATOM 880 C C . HIS A 1 116 ? 1.750 -11.557 -5.167 1.00 86.56 116 HIS A C 1
ATOM 882 O O . HIS A 1 116 ? 0.520 -11.657 -5.215 1.00 86.56 116 HIS A O 1
ATOM 888 N N . ALA A 1 117 ? 2.370 -10.963 -4.143 1.00 86.69 117 ALA A N 1
ATOM 889 C CA . ALA A 1 117 ? 1.661 -10.319 -3.045 1.00 86.69 117 ALA A CA 1
ATOM 890 C C . ALA A 1 117 ? 1.006 -8.979 -3.453 1.00 86.69 117 ALA A C 1
ATOM 892 O O . ALA A 1 117 ? -0.108 -8.710 -2.996 1.00 86.69 117 ALA A O 1
ATOM 893 N N . THR A 1 118 ? 1.617 -8.168 -4.333 1.00 81.12 118 THR A N 1
ATOM 894 C CA . THR A 1 118 ? 0.996 -6.939 -4.875 1.00 81.12 118 THR A CA 1
ATOM 895 C C . THR A 1 118 ? -0.198 -7.267 -5.767 1.00 81.12 118 THR A C 1
ATOM 897 O O . THR A 1 118 ? -1.241 -6.621 -5.649 1.00 81.12 118 THR A O 1
ATOM 900 N N . ALA A 1 119 ? -0.124 -8.336 -6.564 1.00 79.56 119 ALA A N 1
ATOM 901 C CA . ALA A 1 119 ? -1.268 -8.833 -7.325 1.00 79.56 119 ALA A CA 1
ATOM 902 C C . ALA A 1 119 ? -2.429 -9.262 -6.401 1.00 79.56 119 ALA A C 1
ATOM 904 O O . ALA A 1 119 ? -3.588 -8.912 -6.636 1.00 79.56 119 ALA A O 1
ATOM 905 N N . ALA A 1 120 ? -2.135 -9.956 -5.294 1.00 74.12 120 ALA A N 1
ATOM 906 C CA . ALA A 1 120 ? -3.146 -10.335 -4.299 1.00 74.12 120 ALA A CA 1
ATOM 907 C C . ALA A 1 120 ? -3.769 -9.129 -3.569 1.00 74.12 120 ALA A C 1
ATOM 909 O O . ALA A 1 120 ? -4.919 -9.191 -3.124 1.00 74.12 120 ALA A O 1
ATOM 910 N N . PHE A 1 121 ? -3.041 -8.013 -3.481 1.00 74.00 121 PHE A N 1
ATOM 911 C CA . PHE A 1 121 ? -3.508 -6.745 -2.923 1.00 74.00 121 PHE A CA 1
ATOM 912 C C . PHE A 1 121 ? -4.702 -6.159 -3.700 1.00 74.00 121 PHE A C 1
ATOM 914 O O . PHE A 1 121 ? -5.463 -5.356 -3.154 1.00 74.00 121 PHE A O 1
ATOM 921 N N . GLY A 1 122 ? -4.903 -6.584 -4.957 1.00 62.59 122 GLY A N 1
ATOM 922 C CA . GLY A 1 122 ? -5.959 -6.081 -5.839 1.00 62.59 122 GLY A CA 1
ATOM 923 C C . GLY A 1 122 ? -5.775 -4.609 -6.211 1.00 62.59 122 GLY A C 1
ATOM 924 O O . GLY A 1 122 ? -6.764 -3.926 -6.472 1.00 62.59 122 GLY A O 1
ATOM 925 N N . MET A 1 123 ? -4.534 -4.116 -6.139 1.00 63.69 123 MET A N 1
ATOM 926 C CA . MET A 1 123 ? -4.118 -2.775 -6.575 1.00 63.69 123 MET A CA 1
ATOM 927 C C . MET A 1 123 ? -3.536 -2.789 -7.993 1.00 63.69 123 MET A C 1
ATOM 929 O O . MET A 1 123 ? -3.593 -1.789 -8.698 1.00 63.69 123 MET A O 1
ATOM 933 N N . GLU A 1 124 ? -3.028 -3.937 -8.447 1.00 53.66 124 GLU A N 1
ATOM 934 C CA . GLU A 1 124 ? -2.595 -4.120 -9.831 1.00 53.66 124 GLU A CA 1
ATOM 935 C C . GLU A 1 124 ? -3.739 -4.676 -10.693 1.00 53.66 124 GLU A 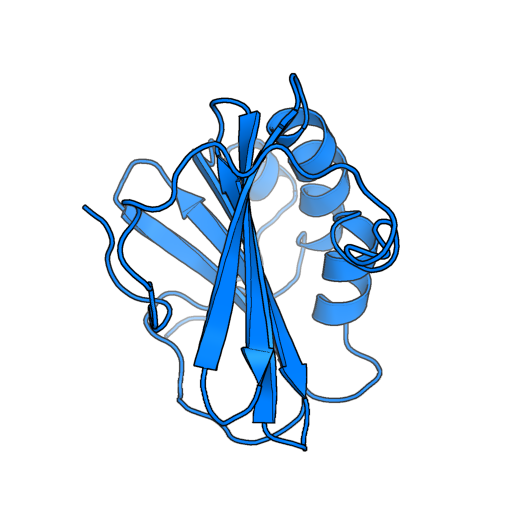C 1
ATOM 937 O O . GLU A 1 124 ? -4.396 -5.655 -10.340 1.00 53.66 124 GLU A O 1
ATOM 942 N N . GLY A 1 125 ? -3.974 -4.036 -11.843 1.00 48.81 125 GLY A N 1
ATOM 943 C CA . GLY A 1 125 ? -4.750 -4.603 -12.951 1.00 48.81 125 GLY A CA 1
ATOM 944 C C . GLY A 1 125 ? -6.275 -4.430 -12.937 1.00 48.81 125 GLY A C 1
ATOM 945 O O . GLY A 1 125 ? -6.911 -4.833 -13.906 1.00 48.81 125 GLY A O 1
ATOM 946 N N . GLU A 1 126 ? -6.890 -3.819 -11.917 1.00 39.50 126 GLU A N 1
ATOM 947 C CA . GLU A 1 126 ? -8.359 -3.622 -11.885 1.00 39.50 126 GLU A CA 1
ATOM 948 C C . GLU A 1 126 ? -8.839 -2.223 -12.316 1.00 39.50 126 GLU A C 1
ATOM 950 O O . GLU A 1 126 ? -10.047 -1.976 -12.355 1.00 39.50 126 GLU A O 1
ATOM 955 N N . ARG A 1 127 ? -7.939 -1.295 -12.671 1.00 52.12 127 ARG A N 1
ATOM 956 C CA . ARG A 1 127 ? -8.323 0.044 -13.147 1.00 52.12 127 ARG A CA 1
ATOM 957 C C . ARG A 1 127 ? -7.496 0.473 -14.349 1.00 52.12 127 ARG A C 1
ATOM 959 O O . ARG A 1 127 ? -6.384 0.967 -14.198 1.00 52.12 127 ARG A O 1
ATOM 966 N N . ASP A 1 128 ? -8.094 0.382 -15.532 1.00 46.25 128 ASP A N 1
ATOM 967 C CA . ASP A 1 128 ? -7.756 1.302 -16.613 1.00 46.25 128 ASP A CA 1
ATOM 968 C C . ASP A 1 128 ? -8.226 2.698 -16.171 1.00 46.25 128 ASP A C 1
ATOM 970 O O . ASP A 1 128 ? -9.383 3.080 -16.345 1.00 46.25 128 ASP A O 1
ATOM 974 N N . TYR A 1 129 ? -7.331 3.465 -15.539 1.00 48.84 129 TYR A N 1
ATOM 975 C CA . TYR A 1 129 ? -7.594 4.843 -15.093 1.00 48.84 129 TYR A CA 1
ATOM 976 C C . TYR A 1 129 ? -7.980 5.787 -16.247 1.00 48.84 129 TYR A C 1
ATOM 978 O O . TYR A 1 129 ? -8.440 6.898 -16.000 1.00 48.84 129 TYR A O 1
ATOM 986 N N . ALA A 1 130 ? -7.822 5.342 -17.497 1.00 44.19 130 ALA A N 1
ATOM 987 C CA . ALA A 1 130 ? -8.263 6.047 -18.693 1.00 44.19 130 ALA A CA 1
ATOM 988 C C . ALA A 1 130 ? -9.796 6.054 -18.888 1.00 44.19 130 ALA A C 1
ATOM 990 O O . ALA A 1 130 ? -10.297 6.955 -19.558 1.00 44.19 130 ALA A O 1
ATOM 991 N N . ASP A 1 131 ? -10.530 5.099 -18.299 1.00 37.78 131 ASP A N 1
ATOM 992 C CA . ASP A 1 131 ? -11.964 4.870 -18.574 1.00 37.78 131 ASP A CA 1
ATOM 993 C C . ASP A 1 131 ? -12.897 5.202 -17.394 1.00 37.78 131 ASP A C 1
ATOM 995 O O . ASP A 1 131 ? -14.114 5.014 -17.473 1.00 37.78 131 ASP A O 1
ATOM 999 N N . LEU A 1 132 ? -12.353 5.701 -16.284 1.00 42.50 132 LEU A N 1
ATOM 1000 C CA . LEU A 1 132 ? -13.147 6.113 -15.132 1.00 42.50 132 LEU A CA 1
ATOM 1001 C C . LEU A 1 132 ? -13.474 7.609 -15.229 1.00 42.50 132 LEU A C 1
ATOM 1003 O O . LEU A 1 132 ? -12.584 8.432 -15.434 1.00 42.50 132 LEU A O 1
ATOM 1007 N N . ASP A 1 133 ? -14.739 7.971 -14.992 1.00 43.78 133 ASP A N 1
ATOM 1008 C CA . ASP A 1 133 ? -15.121 9.330 -14.585 1.00 43.78 133 ASP A CA 1
ATOM 1009 C C . ASP A 1 133 ? -14.554 9.563 -13.171 1.00 43.78 133 ASP A C 1
ATOM 1011 O O . ASP A 1 133 ? -15.253 9.473 -12.158 1.00 43.78 133 ASP A O 1
ATOM 1015 N N . LEU A 1 134 ? -13.236 9.752 -13.095 1.00 45.28 134 LEU A N 1
ATOM 1016 C CA . LEU A 1 134 ? -12.511 10.023 -11.866 1.00 45.28 134 LEU A CA 1
ATOM 1017 C C . LEU A 1 134 ? -12.958 11.396 -11.379 1.00 45.28 134 LEU A C 1
ATOM 1019 O O . LEU A 1 134 ? -12.643 12.425 -11.980 1.00 45.28 134 LEU A O 1
ATOM 1023 N N . GLU A 1 135 ? -13.695 11.425 -10.274 1.00 44.34 135 GLU A N 1
ATOM 1024 C CA . GLU A 1 135 ? -13.912 12.674 -9.568 1.00 44.34 135 GLU A CA 1
ATOM 1025 C C . GLU A 1 135 ? -12.563 13.061 -8.951 1.00 44.34 135 GLU A C 1
ATOM 1027 O O . GLU A 1 135 ? -12.156 12.545 -7.913 1.00 44.34 135 GLU A O 1
ATOM 1032 N N . GLN A 1 136 ? -11.810 13.915 -9.648 1.00 47.28 136 GLN A N 1
ATOM 1033 C CA . GLN A 1 136 ? -10.601 14.527 -9.116 1.00 47.28 136 GLN A CA 1
ATOM 1034 C C . GLN A 1 136 ? -11.029 15.430 -7.956 1.00 47.28 136 GLN A C 1
ATOM 1036 O O . GLN A 1 136 ? -11.386 16.591 -8.150 1.00 47.28 136 GLN A O 1
ATOM 1041 N N . VAL A 1 137 ? -11.054 14.871 -6.746 1.00 43.75 137 VAL A N 1
ATOM 1042 C CA . VAL A 1 137 ? -11.620 15.564 -5.579 1.00 43.75 137 VAL A CA 1
ATOM 1043 C C . VAL A 1 137 ? -10.742 16.743 -5.148 1.00 43.75 137 VAL A C 1
ATOM 1045 O O . VAL A 1 137 ? -11.223 17.642 -4.461 1.00 43.75 137 VAL A O 1
ATOM 1048 N N . ASP A 1 138 ? -9.474 16.794 -5.575 1.00 44.28 138 ASP A N 1
ATOM 1049 C CA . ASP A 1 138 ? -8.602 17.906 -5.218 1.00 44.28 138 ASP A CA 1
ATOM 1050 C C . ASP A 1 138 ? -7.484 18.188 -6.239 1.00 44.28 138 ASP A C 1
ATOM 1052 O O . ASP A 1 138 ? -6.624 17.347 -6.488 1.00 44.28 138 ASP A O 1
ATOM 1056 N N . GLN A 1 139 ? -7.469 19.405 -6.797 1.00 42.41 139 GLN A N 1
ATOM 1057 C CA . GLN A 1 139 ? -6.349 19.956 -7.583 1.00 42.41 139 GLN A CA 1
ATOM 1058 C C . GLN A 1 139 ? -5.269 2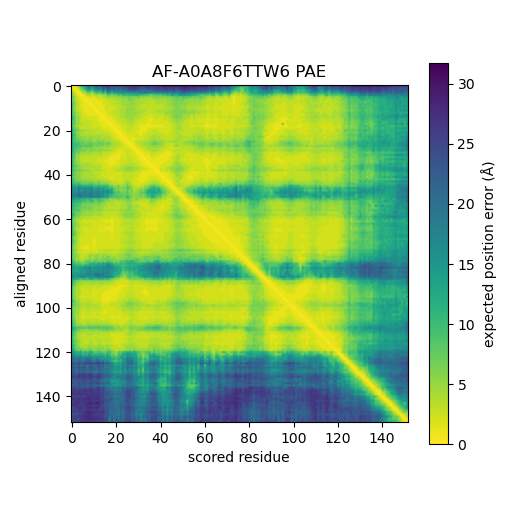0.613 -6.699 1.00 42.41 139 GLN A C 1
ATOM 1060 O O . GLN A 1 139 ? -4.224 21.032 -7.194 1.00 42.41 139 GLN A O 1
ATOM 1065 N N . GLY A 1 140 ? -5.540 20.770 -5.403 1.00 39.12 140 GLY A N 1
ATOM 1066 C CA . GLY A 1 140 ? -4.692 21.429 -4.414 1.00 39.12 140 GLY A CA 1
ATOM 1067 C C . GLY A 1 140 ? -3.854 20.479 -3.561 1.00 39.12 140 GLY A C 1
ATOM 1068 O O . GLY A 1 140 ? -3.075 20.962 -2.736 1.00 39.12 140 GLY A O 1
ATOM 1069 N N . HIS A 1 141 ? -3.964 19.157 -3.744 1.00 40.75 141 HIS A N 1
ATOM 1070 C CA . HIS A 1 141 ? -3.015 18.242 -3.115 1.00 40.75 141 HIS A CA 1
ATOM 1071 C C . HIS A 1 141 ? -1.640 18.444 -3.762 1.00 40.75 141 HIS A C 1
ATOM 1073 O O . HIS A 1 141 ? -1.533 18.426 -4.990 1.00 40.75 141 HIS A O 1
ATOM 1079 N N . PRO A 1 142 ? -0.583 18.693 -2.967 1.00 33.94 142 PRO A N 1
ATOM 1080 C CA . PRO A 1 142 ? 0.737 18.951 -3.515 1.00 33.94 142 PRO A CA 1
ATOM 1081 C C . PRO A 1 142 ? 1.147 17.771 -4.394 1.00 33.94 142 PRO A C 1
ATOM 1083 O O . PRO A 1 142 ? 1.013 16.626 -3.964 1.00 33.94 142 PRO A O 1
ATOM 1086 N N . MET A 1 143 ? 1.654 18.055 -5.603 1.00 33.66 143 MET A N 1
ATOM 1087 C CA . MET A 1 143 ? 2.407 17.086 -6.401 1.00 33.66 143 MET A CA 1
ATOM 1088 C C . MET A 1 143 ? 3.428 16.426 -5.479 1.00 33.66 143 MET A C 1
ATOM 1090 O O . MET A 1 143 ? 4.445 17.021 -5.116 1.00 33.66 143 MET A O 1
ATOM 1094 N N . MET A 1 144 ? 3.125 15.212 -5.045 1.00 38.25 144 MET A N 1
ATOM 1095 C CA . MET A 1 144 ? 4.021 14.445 -4.214 1.00 38.25 144 MET A CA 1
ATOM 1096 C C . MET A 1 144 ? 4.911 13.634 -5.132 1.00 38.25 144 MET A C 1
ATOM 1098 O O . MET A 1 144 ? 4.599 12.507 -5.496 1.00 38.25 144 MET A O 1
ATOM 1102 N N . THR A 1 145 ? 6.087 14.164 -5.441 1.00 33.59 145 THR A N 1
ATOM 1103 C CA . THR A 1 145 ? 7.233 13.289 -5.671 1.00 33.59 145 THR A CA 1
ATOM 1104 C C . THR A 1 145 ? 7.723 12.826 -4.300 1.00 33.59 145 THR A C 1
ATOM 1106 O O . THR A 1 145 ? 8.763 13.284 -3.835 1.00 33.59 145 THR A O 1
ATOM 1109 N N . ALA A 1 146 ? 6.947 12.008 -3.589 1.00 30.89 146 ALA A N 1
ATOM 1110 C CA . ALA A 1 146 ? 7.404 11.477 -2.313 1.00 30.89 146 ALA A CA 1
ATOM 1111 C C . ALA A 1 146 ? 8.326 10.276 -2.595 1.00 30.89 146 ALA A C 1
ATOM 1113 O O . ALA A 1 146 ? 7.845 9.249 -3.081 1.00 30.89 146 ALA A O 1
ATOM 1114 N N . PRO A 1 147 ? 9.647 10.361 -2.329 1.00 36.06 147 PRO A N 1
ATOM 1115 C CA . PRO A 1 147 ? 10.389 9.158 -1.983 1.00 36.06 147 PRO A CA 1
ATOM 1116 C C . PRO A 1 147 ? 9.729 8.572 -0.728 1.00 36.06 147 PRO A C 1
ATOM 1118 O O . PRO A 1 147 ? 9.079 9.296 0.018 1.00 36.06 147 PRO A O 1
ATOM 1121 N N . LEU A 1 148 ? 9.863 7.269 -0.513 1.00 36.75 148 LEU A N 1
ATOM 1122 C CA . LEU A 1 148 ? 9.203 6.473 0.534 1.00 36.75 148 LEU A CA 1
ATOM 1123 C C . LEU A 1 148 ? 9.631 6.841 1.982 1.00 36.75 148 LEU A C 1
ATOM 1125 O O . LEU A 1 148 ? 9.956 5.971 2.785 1.00 36.75 148 LEU A O 1
ATOM 1129 N N . GLY A 1 149 ? 9.676 8.127 2.321 1.00 32.31 149 GLY A N 1
ATOM 1130 C CA . GLY A 1 149 ? 10.064 8.680 3.607 1.00 32.31 149 GLY A CA 1
ATOM 1131 C C . GLY A 1 149 ? 9.233 9.920 3.937 1.00 32.31 149 GLY A C 1
ATOM 1132 O O . GLY A 1 149 ? 9.201 10.881 3.173 1.00 32.31 149 GLY A O 1
ATOM 1133 N N . ASP A 1 150 ? 8.601 9.836 5.103 1.00 33.03 150 ASP A N 1
ATOM 1134 C CA . ASP A 1 150 ? 8.033 10.887 5.946 1.00 33.03 150 ASP A CA 1
ATOM 1135 C C . ASP A 1 150 ? 6.893 11.744 5.371 1.00 33.03 150 ASP A C 1
ATOM 1137 O O . ASP A 1 150 ? 7.079 12.833 4.830 1.00 33.03 150 ASP A O 1
ATOM 1141 N N . TRP A 1 151 ? 5.669 11.287 5.651 1.00 31.33 151 TRP A N 1
ATOM 1142 C CA . TRP A 1 151 ? 4.548 12.180 5.955 1.00 31.33 151 TRP A CA 1
ATOM 1143 C C . TRP A 1 151 ? 4.293 12.112 7.478 1.00 31.33 151 TRP A C 1
ATOM 1145 O O . TRP A 1 151 ? 4.423 11.010 8.016 1.00 31.33 151 TRP A O 1
ATOM 1155 N N . PRO A 1 152 ? 3.999 13.240 8.162 1.00 38.53 152 PRO A N 1
ATOM 1156 C CA . PRO A 1 152 ? 3.816 13.335 9.620 1.00 38.53 152 PRO A CA 1
ATOM 1157 C C . PRO A 1 152 ? 2.739 12.426 10.215 1.00 38.53 152 PRO A C 1
ATOM 1159 O O . PRO A 1 152 ? 1.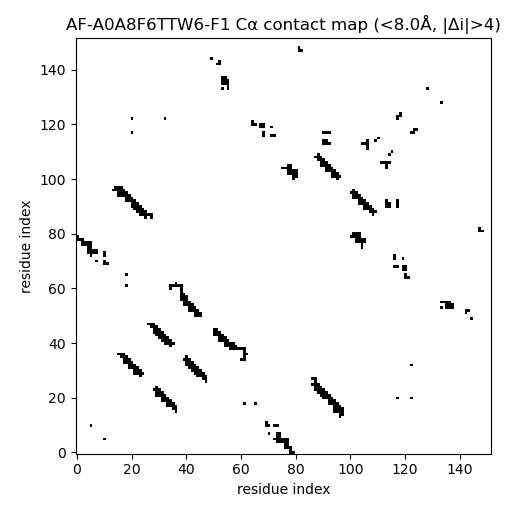765 12.106 9.494 1.00 38.53 152 PRO A O 1
#

Radius of gyration: 15.01 Å; Cα contacts (8 Å, |Δi|>4): 273; chains: 1; bounding box: 35×37×34 Å

Secondary structure (DSSP, 8-state):
---EEPPHHHHHH---SEEEEEEE-TTS-EEEEEEETTSEEEEEEEETTEEEEEEEE-TTHHHHHHHHHHHHHTTPEEEESPPP---S-EEEEEEE-TTS-EEEEEEESSS-HHHHHHHHTT-SSS--TTSS------S-S------SS---

Solvent-accessible surface area (backbone atoms only — not comparable to full-atom values): 8802 Å² total; per-residue (Å²): 133,81,68,54,53,38,48,66,67,56,57,70,68,57,68,63,44,34,41,35,42,38,41,33,41,73,85,47,34,34,40,35,45,35,37,26,69,85,18,39,34,40,38,34,52,23,50,80,90,53,56,57,72,44,50,51,79,42,88,62,46,32,62,55,30,48,68,46,25,52,73,58,48,44,65,43,55,32,48,76,75,72,77,81,93,70,89,44,42,32,26,34,43,36,43,29,36,87,87,73,52,47,45,30,33,78,25,60,60,98,79,32,74,40,46,58,29,45,50,51,36,63,77,56,90,80,67,70,76,88,79,54,92,69,65,70,79,58,90,79,64,74,86,72,87,67,66,87,66,85,79,136

Mean predicted aligned error: 9.02 Å

Organism: NCBI:txid2856823

Sequence (152 aa):
MSDVPLTADDMAALTPQRLSNLERYDDGFRTVEVVNADDKVWVLTADADGGDLTTLTEPGRFAQTWARLAPHLVGLSAEVGTPSAEDGLRHEIAVHLPDGTALRWVGHGEDNDVYHATAAFGMEGERDYADLDLEQVDQGHPMMTAPLGDWP